Protein AF-A0A5K0WU48-F1 (afdb_monomer_lite)

Sequence (40 aa):
MPLPYLKVGDLLAPPAGNQLAPHNDWKRSQFVLNHEGLQQ

Organism: NCBI:txid210225

pLDDT: mean 81.97, std 5.92, range [66.69, 88.12]

Radius of gyration: 12.14 Å; chains: 1; bounding box: 28×18×34 Å

Foldseek 3Di:
DPQDFPDKDWDFQAPDPCNPPPSVRTDTDIWTHGPVGIDD

Secondary structure (DSSP, 8-state):
-PPPPSEEEEEEE--TT-TT--GGG-EEEEEEEETTEEE-

Structure (mmCIF, N/CA/C/O backbone):
data_AF-A0A5K0WU48-F1
#
_entry.id   AF-A0A5K0WU48-F1
#
loop_
_atom_site.group_PDB
_atom_site.id
_atom_site.type_symbol
_atom_site.label_atom_id
_atom_site.label_alt_id
_atom_site.label_comp_id
_atom_site.label_asym_id
_atom_site.label_entity_id
_atom_site.label_seq_id
_atom_site.pdbx_PDB_ins_code
_atom_site.Cartn_x
_atom_site.Cartn_y
_atom_site.Cartn_z
_atom_site.occupancy
_atom_site.B_iso_or_equiv
_atom_site.auth_seq_id
_atom_site.auth_comp_id
_atom_site.auth_asym_id
_atom_site.auth_atom_id
_atom_site.pdbx_PDB_model_num
ATOM 1 N N . MET A 1 1 ? -18.027 0.722 19.423 1.00 67.06 1 MET A N 1
ATOM 2 C CA . MET A 1 1 ? -17.809 1.726 18.359 1.00 67.06 1 MET A CA 1
ATOM 3 C C . MET A 1 1 ? -16.687 1.209 17.479 1.00 67.06 1 MET A C 1
ATOM 5 O O . MET A 1 1 ? -15.632 0.947 18.044 1.00 67.06 1 MET A O 1
ATOM 9 N N . PRO A 1 2 ? -16.888 0.984 16.170 1.00 66.69 2 PRO A N 1
ATOM 10 C CA . PRO A 1 2 ? -15.754 0.740 15.286 1.00 66.69 2 PRO A CA 1
ATOM 11 C C . PRO A 1 2 ? -14.866 1.991 15.299 1.00 66.69 2 PRO A C 1
ATOM 13 O O . PRO A 1 2 ? -15.384 3.111 15.271 1.00 66.69 2 PRO A O 1
ATOM 16 N N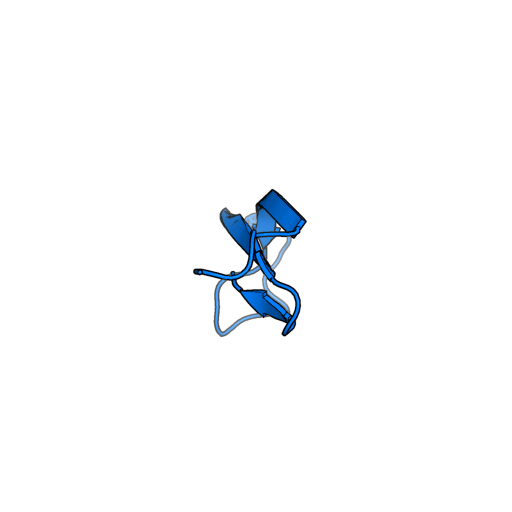 . LEU A 1 3 ? -13.550 1.808 15.425 1.00 70.50 3 LEU A N 1
ATOM 17 C CA . LEU A 1 3 ? -12.604 2.917 15.325 1.00 70.50 3 LEU A CA 1
ATOM 18 C C . LEU A 1 3 ? -12.772 3.572 13.947 1.00 70.50 3 LEU A C 1
ATOM 20 O O . LEU A 1 3 ? -12.779 2.852 12.946 1.00 70.50 3 LEU A O 1
ATOM 24 N N . PRO A 1 4 ? -12.939 4.902 13.871 1.00 74.00 4 PRO A N 1
ATOM 25 C CA . PRO A 1 4 ? -13.058 5.570 12.589 1.00 74.00 4 PRO A CA 1
ATOM 26 C C . PRO A 1 4 ? -11.758 5.387 11.805 1.00 74.00 4 PRO A C 1
ATOM 28 O O . PRO A 1 4 ? -10.659 5.561 12.332 1.00 74.00 4 PRO A O 1
ATOM 31 N N . TYR A 1 5 ? -11.885 5.019 10.535 1.00 75.44 5 TYR A N 1
ATOM 32 C CA . TYR A 1 5 ? -10.768 5.033 9.602 1.00 75.44 5 TYR A CA 1
ATOM 33 C C . TYR A 1 5 ? -10.232 6.465 9.502 1.00 75.44 5 TYR A C 1
ATOM 35 O O . TYR A 1 5 ? -11.006 7.399 9.292 1.00 75.44 5 TYR A O 1
ATOM 43 N N . LEU A 1 6 ? -8.918 6.650 9.661 1.00 85.44 6 LEU A N 1
ATOM 44 C CA . LEU A 1 6 ? -8.296 7.973 9.559 1.00 85.44 6 LEU A CA 1
ATOM 45 C C . LEU A 1 6 ? -8.316 8.476 8.121 1.00 85.44 6 LEU A C 1
ATOM 47 O O . LEU A 1 6 ? -8.531 9.661 7.871 1.00 85.44 6 LEU A O 1
ATOM 51 N N . LYS A 1 7 ? -8.034 7.580 7.173 1.00 85.44 7 LYS A N 1
ATOM 52 C CA . LYS A 1 7 ? -7.974 7.916 5.754 1.00 85.44 7 LYS A CA 1
ATOM 53 C C . LYS A 1 7 ? -8.239 6.685 4.908 1.00 85.44 7 LYS A C 1
ATOM 55 O O . LYS A 1 7 ? -7.627 5.649 5.125 1.00 85.44 7 LYS A O 1
ATOM 60 N N . VAL A 1 8 ? -9.098 6.830 3.912 1.00 86.62 8 VAL A N 1
ATOM 61 C CA . VAL A 1 8 ? -9.275 5.853 2.837 1.00 86.62 8 VAL A CA 1
ATOM 62 C C . VAL A 1 8 ? -8.941 6.531 1.518 1.00 86.62 8 VAL A C 1
ATOM 64 O O . VAL A 1 8 ? -9.220 7.720 1.339 1.00 86.62 8 VAL A O 1
ATOM 67 N N . GLY A 1 9 ? -8.309 5.805 0.608 1.00 87.06 9 GLY A N 1
ATOM 68 C CA . GLY A 1 9 ? -8.020 6.324 -0.719 1.00 87.06 9 GLY A CA 1
ATOM 69 C C . GLY A 1 9 ? -7.415 5.279 -1.635 1.00 87.06 9 GLY A C 1
ATOM 70 O O . GLY A 1 9 ? -7.127 4.161 -1.221 1.00 87.06 9 GLY A O 1
ATOM 71 N N . ASP A 1 10 ? -7.205 5.672 -2.883 1.00 88.00 10 ASP A N 1
ATOM 72 C CA . ASP A 1 10 ? -6.540 4.837 -3.872 1.00 88.00 10 ASP A CA 1
ATOM 73 C C . ASP A 1 10 ? -5.064 5.214 -3.949 1.00 88.00 10 ASP A C 1
ATOM 75 O O . ASP A 1 10 ? -4.713 6.383 -4.143 1.00 88.00 10 ASP A O 1
ATOM 79 N N . LEU A 1 11 ? -4.193 4.219 -3.824 1.00 86.00 11 LEU A N 1
ATOM 80 C CA . LEU A 1 11 ? -2.762 4.368 -4.041 1.00 86.00 11 LEU A CA 1
ATOM 81 C C . LEU A 1 11 ? -2.340 3.421 -5.164 1.00 86.00 11 LEU A C 1
ATOM 83 O O . LEU A 1 11 ? -2.838 2.302 -5.277 1.00 86.00 11 LEU A O 1
ATOM 87 N N . LEU A 1 12 ? -1.414 3.867 -6.008 1.00 87.94 12 LEU A N 1
ATOM 88 C CA . LEU A 1 12 ? -0.684 2.945 -6.868 1.00 87.94 12 LEU A CA 1
ATOM 89 C C . LEU A 1 12 ? 0.246 2.135 -5.972 1.00 87.94 12 LEU A C 1
ATOM 91 O O . LEU A 1 12 ? 1.174 2.688 -5.385 1.00 87.94 12 LEU A O 1
ATOM 95 N N . ALA A 1 13 ? -0.049 0.848 -5.845 1.00 84.12 13 ALA A N 1
ATOM 96 C CA . ALA A 1 13 ? 0.729 -0.079 -5.053 1.00 84.12 13 ALA A CA 1
ATOM 97 C C . ALA A 1 13 ? 1.298 -1.183 -5.957 1.00 84.12 13 ALA A C 1
ATOM 99 O O . ALA A 1 13 ? 0.655 -1.589 -6.937 1.00 84.12 13 ALA A O 1
ATOM 100 N N . PRO A 1 14 ? 2.504 -1.681 -5.646 1.00 84.38 14 PRO A N 1
ATOM 101 C CA . PRO A 1 14 ? 3.008 -2.887 -6.273 1.00 84.38 14 PRO A CA 1
ATOM 102 C C . PRO A 1 14 ? 2.104 -4.087 -5.928 1.00 84.38 14 PRO A C 1
ATOM 104 O O . PRO A 1 14 ? 1.466 -4.097 -4.872 1.00 84.38 14 PRO A O 1
ATOM 107 N N . PRO A 1 15 ? 2.044 -5.121 -6.784 1.00 80.62 15 PRO A N 1
ATOM 108 C CA . PRO A 1 15 ? 1.294 -6.339 -6.496 1.00 80.62 15 PRO A CA 1
ATOM 109 C C . PRO A 1 15 ? 1.751 -6.975 -5.177 1.00 80.62 15 PRO A C 1
ATOM 111 O O . PRO A 1 15 ? 2.955 -7.096 -4.931 1.00 80.62 15 PRO A O 1
ATOM 114 N N . ALA A 1 16 ? 0.801 -7.422 -4.348 1.00 73.31 16 ALA A N 1
ATOM 115 C CA . ALA A 1 16 ? 1.100 -8.134 -3.109 1.00 73.31 16 ALA A CA 1
ATOM 116 C C . ALA A 1 16 ? 1.967 -9.370 -3.414 1.00 73.31 16 ALA A C 1
ATOM 118 O O . ALA A 1 16 ? 1.539 -10.286 -4.115 1.00 73.31 16 ALA A O 1
ATOM 119 N N . GLY A 1 17 ? 3.212 -9.360 -2.931 1.00 74.62 17 GLY A N 1
ATOM 120 C CA . GLY A 1 17 ? 4.213 -10.397 -3.203 1.00 74.62 17 GLY A CA 1
ATOM 121 C C . GLY A 1 17 ? 5.359 -9.972 -4.127 1.00 74.62 17 GLY A C 1
ATOM 122 O O . GLY A 1 17 ? 6.353 -10.688 -4.199 1.00 74.62 17 GLY A O 1
ATOM 123 N N . ASN A 1 18 ? 5.281 -8.809 -4.784 1.00 76.31 18 ASN A N 1
ATOM 124 C CA . ASN A 1 18 ? 6.385 -8.280 -5.585 1.00 76.31 18 ASN A CA 1
ATOM 125 C C . ASN A 1 18 ? 6.557 -6.762 -5.417 1.00 76.31 18 ASN A C 1
ATOM 127 O O . ASN A 1 18 ? 6.235 -5.973 -6.302 1.00 76.31 18 ASN A O 1
ATOM 131 N N . GLN A 1 19 ? 7.122 -6.355 -4.277 1.00 72.94 19 GLN A N 1
ATOM 132 C CA . GLN A 1 19 ? 7.422 -4.950 -3.952 1.00 72.94 19 GLN A CA 1
ATOM 133 C C . GLN A 1 19 ? 8.416 -4.279 -4.920 1.00 72.94 19 GLN A C 1
ATOM 135 O O . GLN A 1 19 ? 8.510 -3.055 -4.938 1.00 72.94 19 GLN A O 1
ATOM 140 N N . LEU A 1 20 ? 9.144 -5.070 -5.716 1.00 78.50 20 LEU A N 1
ATOM 141 C CA . LEU A 1 20 ? 10.099 -4.613 -6.730 1.00 78.50 20 LEU A CA 1
ATOM 142 C C . LEU A 1 20 ? 9.528 -4.688 -8.154 1.00 78.50 20 LEU A C 1
ATOM 144 O O . LEU A 1 20 ? 10.278 -4.545 -9.121 1.00 78.50 20 LEU A O 1
ATOM 148 N N . ALA A 1 21 ? 8.220 -4.928 -8.304 1.00 82.94 21 ALA A N 1
ATOM 149 C CA . ALA A 1 21 ? 7.590 -4.919 -9.613 1.00 82.94 21 ALA A CA 1
ATOM 150 C C . ALA A 1 21 ? 7.807 -3.556 -10.299 1.00 82.94 21 ALA A C 1
ATOM 152 O O . ALA A 1 21 ? 7.707 -2.513 -9.635 1.00 82.94 21 ALA A O 1
ATOM 153 N N . PRO A 1 22 ? 8.085 -3.542 -11.615 1.00 85.25 22 PRO A N 1
ATOM 154 C CA . PRO A 1 22 ? 8.184 -2.312 -12.389 1.00 85.25 22 PRO A CA 1
ATOM 155 C C . PRO A 1 22 ? 6.963 -1.420 -12.158 1.00 85.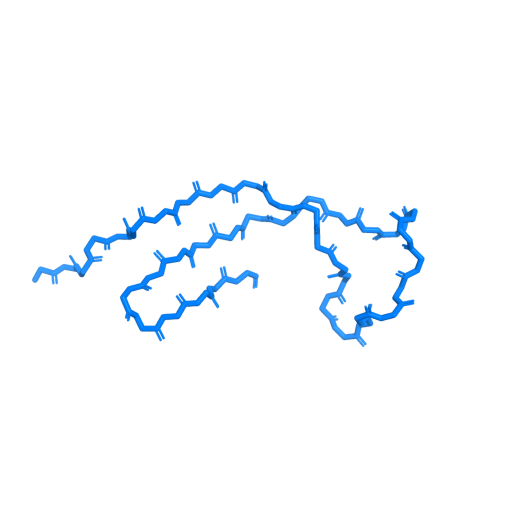25 22 PRO A C 1
ATOM 157 O O . PRO A 1 22 ? 5.849 -1.920 -12.036 1.00 85.25 22 PRO A O 1
ATOM 160 N N . HIS A 1 23 ? 7.142 -0.096 -12.180 1.00 82.81 23 HIS A N 1
ATOM 161 C CA . HIS A 1 23 ? 6.036 0.860 -12.002 1.00 82.81 23 HIS A CA 1
ATOM 162 C C . HIS A 1 23 ? 4.879 0.637 -13.001 1.00 82.81 23 HIS A C 1
ATOM 164 O O . HIS A 1 23 ? 3.740 1.007 -12.740 1.00 82.81 23 HIS A O 1
ATOM 170 N N . ASN A 1 24 ? 5.159 0.004 -14.143 1.00 83.88 24 ASN A N 1
ATOM 171 C CA . ASN A 1 24 ? 4.157 -0.366 -15.140 1.00 83.88 24 ASN A CA 1
ATOM 172 C C . ASN A 1 24 ? 3.163 -1.439 -14.648 1.00 83.88 24 ASN A C 1
ATOM 174 O O . ASN A 1 24 ? 2.023 -1.468 -15.097 1.00 83.88 24 ASN A O 1
ATOM 178 N N . ASP A 1 25 ? 3.582 -2.291 -13.710 1.00 84.75 25 ASP A N 1
ATOM 179 C CA . ASP A 1 25 ? 2.759 -3.357 -13.127 1.00 84.75 25 ASP A CA 1
ATOM 180 C C . ASP A 1 25 ? 2.026 -2.909 -11.855 1.00 84.75 25 ASP A C 1
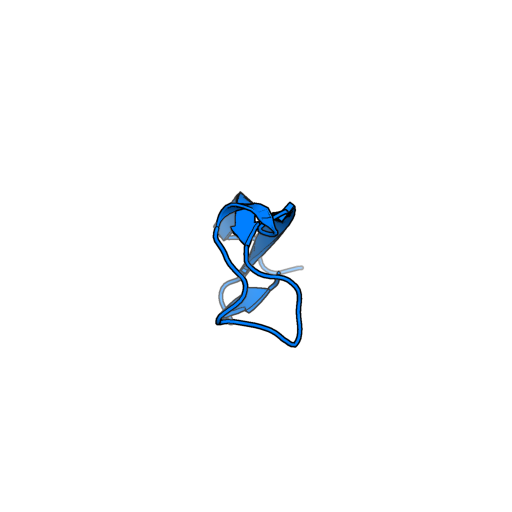ATOM 182 O O . ASP A 1 25 ? 1.272 -3.685 -11.259 1.00 84.75 25 ASP A O 1
ATOM 186 N N . TRP A 1 26 ? 2.241 -1.665 -11.414 1.00 88.12 26 TRP A N 1
ATOM 187 C CA . TRP A 1 26 ? 1.574 -1.125 -10.237 1.00 88.12 26 TRP A CA 1
ATOM 188 C C . TRP A 1 26 ? 0.100 -0.919 -10.544 1.00 88.12 26 TRP A C 1
ATOM 190 O O . TRP A 1 26 ? -0.281 -0.305 -11.543 1.00 88.12 26 TRP A O 1
ATOM 200 N N . LYS A 1 27 ? -0.746 -1.429 -9.656 1.00 86.00 27 LYS A N 1
ATOM 201 C CA . LYS A 1 27 ? -2.195 -1.307 -9.782 1.00 86.00 27 LYS A CA 1
ATOM 202 C C . LYS A 1 27 ? -2.702 -0.356 -8.718 1.00 86.00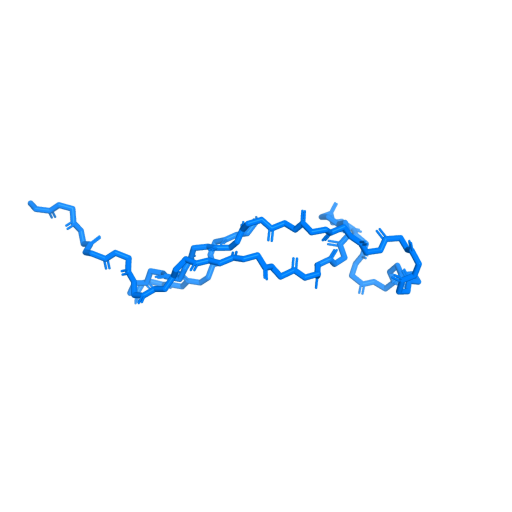 27 LYS A C 1
ATOM 204 O O . LYS A 1 27 ? -2.123 -0.230 -7.640 1.00 86.00 27 LYS A O 1
ATOM 209 N N . ARG A 1 28 ? -3.796 0.338 -9.029 1.00 85.38 28 ARG A N 1
ATOM 210 C CA . ARG A 1 28 ? -4.540 1.070 -8.004 1.00 85.38 28 ARG A CA 1
ATOM 211 C C . ARG A 1 28 ? -5.117 0.047 -7.032 1.00 85.38 28 ARG A C 1
ATOM 213 O O . ARG A 1 28 ? -5.962 -0.747 -7.437 1.00 85.38 28 ARG A O 1
ATOM 220 N N . SER A 1 29 ? -4.630 0.070 -5.796 1.00 84.69 29 SER A N 1
ATOM 221 C CA . SER A 1 29 ? -5.237 -0.636 -4.671 1.00 84.69 29 SER A CA 1
ATOM 222 C C . SER A 1 29 ? -5.828 0.389 -3.715 1.00 84.69 29 SER A C 1
ATOM 224 O O . SER A 1 29 ? -5.258 1.467 -3.503 1.00 84.69 29 SER A O 1
ATOM 226 N 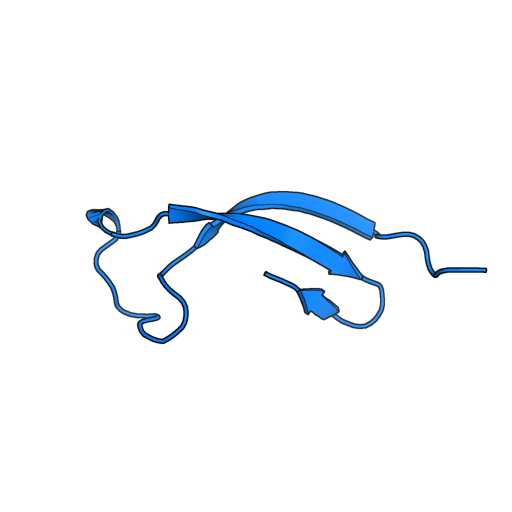N . GLN A 1 30 ? -6.980 0.054 -3.150 1.00 87.81 30 GLN A N 1
ATOM 227 C CA . GLN A 1 30 ? -7.586 0.863 -2.110 1.00 87.81 30 GLN A CA 1
ATOM 228 C C . GLN A 1 30 ? -6.849 0.588 -0.804 1.00 87.81 30 GLN A C 1
ATOM 230 O O . GLN A 1 30 ? -6.746 -0.558 -0.379 1.00 87.81 30 GLN A O 1
ATOM 235 N N . PHE A 1 31 ? -6.364 1.641 -0.156 1.00 86.81 31 PHE A N 1
ATOM 236 C CA . PHE A 1 31 ? -5.798 1.538 1.177 1.00 86.81 31 PHE A CA 1
ATOM 237 C C . PHE A 1 31 ? -6.749 2.138 2.206 1.00 86.81 31 PHE A C 1
ATOM 239 O O . PHE A 1 31 ? -7.437 3.135 1.956 1.00 86.81 31 PHE A O 1
ATOM 246 N N . VAL A 1 32 ? -6.729 1.556 3.396 1.00 87.62 32 VAL A N 1
ATOM 247 C CA . VAL A 1 32 ? -7.421 2.044 4.579 1.00 87.62 32 VAL A CA 1
ATOM 248 C C . VAL A 1 32 ? -6.384 2.241 5.676 1.00 87.62 32 VAL A C 1
ATOM 250 O O . VAL A 1 32 ? -5.690 1.315 6.085 1.00 87.62 32 VAL A O 1
ATOM 253 N N . LEU A 1 33 ? -6.235 3.479 6.129 1.00 87.50 33 LEU A N 1
ATOM 254 C CA . LEU A 1 33 ? -5.403 3.827 7.267 1.00 87.50 33 LEU A CA 1
ATOM 255 C C . LEU A 1 33 ? -6.267 3.844 8.523 1.00 87.50 33 LEU A C 1
ATOM 257 O O . LEU A 1 33 ? -7.134 4.708 8.688 1.00 87.50 33 LEU A O 1
ATOM 261 N N . ASN A 1 34 ? -5.981 2.912 9.419 1.00 86.50 34 ASN A N 1
ATOM 262 C CA . ASN A 1 34 ? -6.629 2.787 10.715 1.00 86.50 34 ASN A CA 1
ATOM 263 C C . ASN A 1 34 ? -5.679 3.315 11.795 1.00 86.50 34 ASN A C 1
ATOM 265 O O . ASN A 1 34 ? -4.497 3.550 11.547 1.00 86.50 34 ASN A O 1
ATOM 269 N N . HIS A 1 35 ? -6.176 3.446 13.024 1.00 82.56 35 HIS A N 1
ATOM 270 C CA . HIS A 1 35 ? -5.339 3.822 14.169 1.00 82.56 35 HIS A CA 1
ATOM 271 C C . HIS A 1 35 ? -4.249 2.783 14.489 1.00 82.56 35 HIS A C 1
ATOM 273 O O . HIS A 1 35 ? -3.277 3.105 15.162 1.00 82.56 35 HIS A O 1
ATOM 279 N N . GLU A 1 36 ? -4.410 1.554 14.001 1.00 85.19 36 GLU A N 1
ATOM 280 C CA . GLU A 1 36 ? -3.477 0.443 14.206 1.00 85.19 36 GLU A CA 1
ATOM 281 C C . GLU A 1 36 ? -2.433 0.331 13.083 1.00 85.19 36 GLU A C 1
ATOM 283 O O . GLU A 1 36 ? -1.361 -0.229 13.296 1.00 85.19 36 GLU A O 1
ATOM 288 N N . GLY A 1 37 ? -2.721 0.860 11.888 1.00 82.00 37 GLY A N 1
ATOM 289 C CA . GLY A 1 37 ? -1.829 0.742 10.735 1.00 82.00 37 GLY A CA 1
ATOM 290 C C . GLY A 1 37 ? -2.519 0.889 9.379 1.00 82.00 37 GLY A C 1
ATOM 291 O O . GLY A 1 37 ? -3.723 1.133 9.287 1.00 82.00 37 GLY A O 1
ATOM 292 N N . LEU A 1 38 ? -1.721 0.749 8.318 1.00 84.94 38 LEU A N 1
ATOM 293 C CA . LEU A 1 38 ? -2.154 0.792 6.921 1.00 84.94 38 LEU A CA 1
ATOM 294 C C . LEU A 1 38 ? -2.576 -0.611 6.454 1.00 84.94 38 LEU A C 1
ATOM 296 O O . LEU A 1 38 ? -1.773 -1.539 6.493 1.00 84.94 38 LEU A O 1
ATOM 300 N N . GLN A 1 39 ? -3.811 -0.746 5.985 1.00 81.81 39 GLN A N 1
ATOM 301 C CA . GLN A 1 39 ? -4.361 -1.939 5.336 1.00 81.81 39 GLN A CA 1
ATOM 302 C C . GLN A 1 39 ? -4.488 -1.643 3.832 1.00 81.81 39 GLN A C 1
ATOM 304 O O . GLN A 1 39 ? -4.942 -0.558 3.477 1.00 81.81 39 GLN A O 1
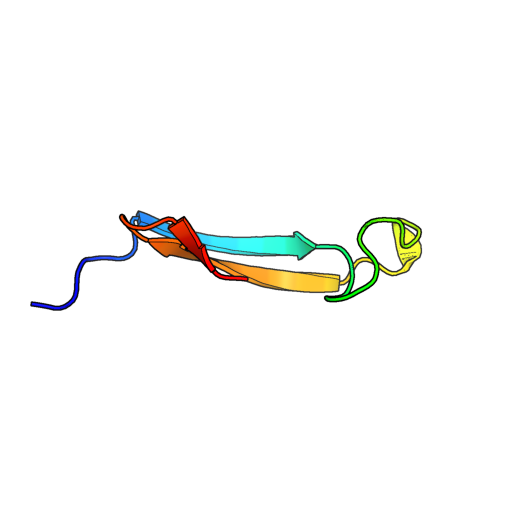ATOM 309 N N . GLN A 1 40 ? -4.041 -2.539 2.948 1.00 77.19 40 GLN A N 1
ATOM 310 C CA . GLN A 1 40 ? -3.990 -2.337 1.488 1.00 77.19 40 GLN A CA 1
ATOM 311 C C . GLN A 1 40 ? -4.094 -3.653 0.717 1.00 77.19 40 GLN A C 1
ATOM 313 O O . GLN A 1 40 ? -3.817 -4.703 1.342 1.00 77.19 40 GLN A O 1
#

InterPro domains:
  IPR053277 Endomembrane trafficking modulator [PTHR45005] (1-40)